Protein AF-B9SXI0-F1 (afdb_monomer)

Radius of gyration: 32.01 Å; Cα contacts (8 Å, |Δi|>4): 8; chains: 1; bounding box: 69×31×87 Å

InterPro domains:
  IPR025564 Cyanobacterial aminoacyl-tRNA synthetase, CAAD domain [PF14159] (14-90)
  IPR033344 Protein CURVATURE THYLAKOID 1 [PTHR33222] (12-92)

Secondary structure (DSSP, 8-state):
----SSSTTTSS--HHHHHHHHHHHHHHHHHHHHHHHHHHHHHT-TTHHHHHHHHHHHHHHHHIIIIIISTTHHHHHHHHHHHHHHHHS-----

Organism: Ricinus communis (NCBI:txid3988)

pLDDT: mean 77.02, std 14.58, range [46.66, 96.81]

Sequence (94 aa):
MEAAQGHWIINQFDSEDTYSVLFYGGSAVVALWLGSAVVGAIDSIPLIPKLMEVVGLGYSIWFTTRYLLFKENRDEFVTKVEELKQQVLGSSND

Mean predicted aligned error: 16.78 Å

Foldseek 3Di:
DDDDDPDPVVPPPPPVVVVVCCVVVVVVVVCVVVVVVVVVVVVVVPCVVVVVVVVVVVCVVCCCCVPVVPPPCPVVVVVVVVVVCCVVVDDPDD

Solvent-accessible surface area (backbone atoms only — not comparable to full-atom values): 5577 Å² total; per-residue (Å²): 143,88,89,82,86,74,68,68,78,71,65,69,65,47,61,74,61,49,50,48,52,50,49,56,52,48,49,51,52,51,50,52,51,51,50,49,52,51,52,52,53,49,67,72,40,83,55,54,67,58,48,50,50,51,49,49,52,50,47,50,54,49,46,42,45,63,67,71,63,45,72,65,52,64,62,55,46,48,50,50,49,48,50,48,46,50,65,72,67,41,82,89,81,127

Structure (mmCIF, N/CA/C/O backbone):
data_AF-B9SXI0-F1
#
_entry.id   AF-B9SXI0-F1
#
loop_
_atom_site.group_PDB
_atom_site.id
_atom_site.type_symbol
_atom_site.label_atom_id
_atom_site.label_alt_id
_atom_site.label_comp_id
_atom_site.label_asym_id
_atom_site.label_entity_id
_atom_site.label_seq_id
_atom_site.pdbx_PDB_ins_code
_atom_site.Cartn_x
_atom_site.Cartn_y
_atom_site.Cartn_z
_atom_site.occupancy
_atom_site.B_iso_or_equiv
_atom_site.auth_seq_id
_atom_site.auth_comp_id
_atom_site.auth_asym_id
_atom_site.auth_atom_id
_atom_site.pdbx_PDB_model_num
ATOM 1 N N . MET A 1 1 ? 50.908 20.759 -36.686 1.00 51.91 1 MET A N 1
ATOM 2 C CA . MET A 1 1 ? 50.388 21.023 -35.330 1.00 51.91 1 MET A CA 1
ATOM 3 C C . MET A 1 1 ? 48.883 20.815 -35.375 1.00 51.91 1 MET A C 1
ATOM 5 O O . MET A 1 1 ? 48.182 21.774 -35.629 1.00 51.91 1 MET A O 1
ATOM 9 N N . GLU A 1 2 ? 48.400 19.579 -35.226 1.00 59.22 2 GLU A N 1
ATOM 10 C CA . GLU A 1 2 ? 46.968 19.282 -35.032 1.00 59.22 2 GLU A CA 1
ATOM 11 C C . GLU A 1 2 ? 46.828 17.809 -34.604 1.00 59.22 2 GLU A C 1
ATOM 13 O O . GLU A 1 2 ? 46.841 16.917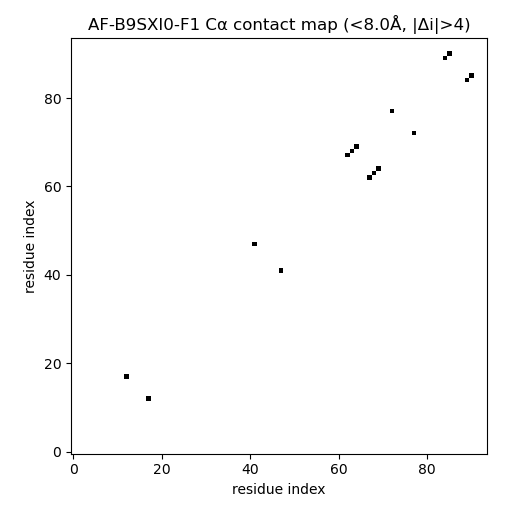 -35.443 1.00 59.22 2 GLU A O 1
ATOM 18 N N . ALA A 1 3 ? 46.844 17.529 -33.296 1.00 56.62 3 ALA A N 1
ATOM 19 C CA . ALA A 1 3 ? 46.621 16.175 -32.756 1.00 56.62 3 ALA A CA 1
ATOM 20 C C . ALA A 1 3 ? 46.293 16.179 -31.245 1.00 56.62 3 ALA A C 1
ATOM 22 O O . ALA A 1 3 ? 46.743 15.305 -30.512 1.00 56.62 3 ALA A O 1
ATOM 23 N N . ALA A 1 4 ? 45.556 17.177 -30.741 1.00 60.53 4 ALA A N 1
ATOM 24 C CA . ALA A 1 4 ? 45.281 17.298 -29.298 1.00 60.53 4 ALA A C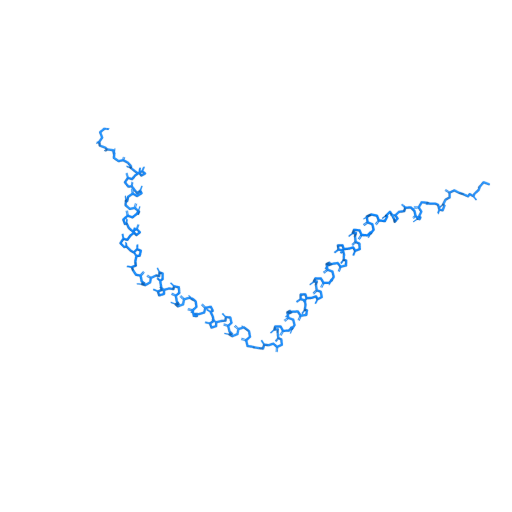A 1
ATOM 25 C C . ALA A 1 4 ? 43.822 17.647 -28.947 1.00 60.53 4 ALA A C 1
ATOM 27 O O . ALA A 1 4 ? 43.551 18.119 -27.851 1.00 60.53 4 ALA A O 1
ATOM 28 N N . GLN A 1 5 ? 42.871 17.429 -29.861 1.00 65.44 5 GLN A N 1
ATOM 29 C CA . GLN A 1 5 ? 41.464 17.836 -29.676 1.00 65.44 5 GLN A CA 1
ATOM 30 C C . GLN A 1 5 ? 40.474 16.651 -29.615 1.00 65.44 5 GLN A C 1
ATOM 32 O O . GLN A 1 5 ? 39.268 16.864 -29.626 1.00 65.44 5 GLN A O 1
ATOM 37 N N . GLY A 1 6 ? 40.960 15.402 -29.529 1.00 61.47 6 GLY A N 1
ATOM 38 C CA . GLY A 1 6 ? 40.119 14.189 -29.563 1.00 61.47 6 GLY A CA 1
ATOM 39 C C . GLY A 1 6 ? 40.145 13.301 -28.311 1.00 61.47 6 GLY A C 1
ATOM 40 O O . GLY A 1 6 ? 39.514 12.251 -28.313 1.00 61.47 6 GLY A O 1
ATOM 41 N N . HIS A 1 7 ? 40.872 13.673 -27.253 1.00 55.81 7 HIS A N 1
ATOM 42 C CA . HIS A 1 7 ? 41.064 12.802 -26.079 1.00 55.81 7 HIS A CA 1
ATOM 43 C C . HIS A 1 7 ? 40.021 13.023 -24.964 1.00 55.81 7 HIS A C 1
ATOM 45 O O . HIS A 1 7 ? 39.786 12.142 -24.150 1.00 55.81 7 HIS A O 1
ATOM 51 N N . TRP A 1 8 ? 39.357 14.180 -24.911 1.00 64.38 8 TRP A N 1
ATOM 52 C CA . TRP A 1 8 ? 38.428 14.506 -23.818 1.00 64.38 8 TRP A CA 1
ATOM 53 C C . TRP A 1 8 ? 37.051 13.837 -23.963 1.00 64.38 8 TRP A C 1
ATOM 55 O O . TRP A 1 8 ? 36.380 13.598 -22.966 1.00 64.38 8 TRP A O 1
ATOM 65 N N . ILE A 1 9 ? 36.645 13.484 -25.189 1.00 63.91 9 ILE A N 1
ATOM 66 C CA . ILE A 1 9 ? 35.326 12.886 -25.461 1.00 63.91 9 ILE A CA 1
ATOM 67 C C . ILE A 1 9 ? 35.249 11.444 -24.930 1.00 63.91 9 ILE A C 1
ATOM 69 O O . ILE A 1 9 ? 34.188 10.993 -24.510 1.00 63.91 9 ILE A O 1
ATOM 73 N N . ILE A 1 10 ? 36.380 10.732 -24.893 1.00 61.84 10 ILE A N 1
ATOM 74 C CA . ILE A 1 10 ? 36.446 9.338 -24.424 1.00 61.84 10 ILE A CA 1
ATOM 75 C C . ILE A 1 10 ? 36.650 9.205 -22.906 1.00 61.84 10 ILE A C 1
ATOM 77 O O . ILE A 1 10 ? 36.337 8.155 -22.359 1.00 61.84 10 ILE A O 1
ATOM 81 N N . ASN A 1 11 ? 37.117 10.253 -22.217 1.00 55.25 11 ASN A N 1
ATOM 82 C CA . ASN A 1 11 ? 37.380 10.231 -20.769 1.00 55.25 11 ASN A CA 1
ATOM 83 C C . ASN A 1 11 ? 36.202 10.760 -19.920 1.00 55.25 11 ASN A C 1
ATOM 85 O O . ASN A 1 11 ? 36.331 10.902 -18.711 1.00 55.25 11 ASN A O 1
ATOM 89 N N . GLN A 1 12 ? 35.067 11.098 -20.547 1.00 59.25 12 GLN A N 1
ATOM 90 C CA . GLN A 1 12 ? 33.855 11.581 -19.866 1.00 59.25 12 GLN A CA 1
ATOM 91 C C . GLN A 1 12 ? 32.990 10.436 -19.310 1.00 59.25 12 GLN A C 1
ATOM 93 O O . GLN A 1 12 ? 32.213 10.647 -18.379 1.00 59.25 12 GLN A O 1
ATOM 98 N N . PHE A 1 13 ? 33.128 9.230 -19.863 1.00 58.41 13 PHE A N 1
ATOM 99 C CA . PHE A 1 13 ? 32.478 8.014 -19.375 1.00 58.41 13 PHE A CA 1
ATOM 100 C C . PHE A 1 13 ? 33.371 7.330 -18.346 1.00 58.41 13 PHE A C 1
ATOM 102 O O . PHE A 1 13 ? 33.772 6.179 -18.533 1.00 58.41 13 PHE A O 1
ATOM 109 N N . ASP A 1 14 ? 33.725 8.051 -17.279 1.00 64.50 14 ASP A N 1
ATOM 110 C CA . ASP A 1 14 ? 34.324 7.373 -16.143 1.00 64.50 14 ASP A CA 1
ATOM 111 C C . ASP A 1 14 ? 33.321 6.317 -15.670 1.00 64.50 14 ASP A C 1
ATOM 113 O O . ASP A 1 14 ? 32.104 6.548 -15.566 1.00 64.50 14 ASP A O 1
ATOM 117 N N . SER A 1 15 ? 33.831 5.101 -15.558 1.00 63.91 15 SER A N 1
ATOM 118 C CA . SER A 1 15 ? 33.028 3.898 -15.418 1.00 63.91 15 SER A CA 1
ATOM 119 C C . SER A 1 15 ? 32.161 3.992 -14.165 1.00 63.91 15 SER A C 1
ATOM 121 O O . SER A 1 15 ? 30.977 3.678 -14.205 1.00 63.91 15 SER A O 1
ATOM 123 N N . GLU A 1 16 ? 32.711 4.516 -13.076 1.00 68.38 16 GLU A N 1
ATOM 124 C CA . GLU A 1 16 ? 32.057 4.584 -11.767 1.00 68.38 16 GLU A CA 1
ATOM 125 C C . GLU A 1 16 ? 30.741 5.386 -11.776 1.00 68.38 16 GLU A C 1
ATOM 127 O O . GLU A 1 16 ? 29.717 4.897 -11.283 1.00 68.38 16 GLU A O 1
ATOM 132 N N . ASP A 1 17 ? 30.712 6.555 -12.419 1.00 76.94 17 ASP A N 1
ATOM 133 C CA . ASP A 1 17 ? 29.509 7.394 -12.498 1.00 76.94 17 ASP A CA 1
ATOM 134 C C . ASP A 1 17 ? 28.529 6.896 -13.564 1.00 76.94 17 ASP A C 1
ATOM 136 O O . ASP A 1 17 ? 27.314 6.863 -13.350 1.00 76.94 17 ASP A O 1
ATOM 140 N N . THR A 1 18 ? 29.051 6.443 -14.707 1.00 77.38 18 THR A N 1
ATOM 141 C CA . THR A 1 18 ? 28.224 5.933 -15.809 1.00 77.38 18 THR A CA 1
ATOM 142 C C . THR A 1 18 ? 27.507 4.644 -15.403 1.00 77.38 18 THR A C 1
ATOM 144 O O . THR A 1 18 ? 26.309 4.501 -15.658 1.00 77.38 18 THR A O 1
ATOM 147 N N . TYR A 1 19 ? 28.199 3.725 -14.717 1.00 81.44 19 TYR A N 1
ATOM 148 C CA . TYR A 1 19 ? 27.599 2.507 -14.171 1.00 81.44 19 TYR A CA 1
ATOM 149 C C . TYR A 1 19 ? 26.580 2.826 -13.084 1.00 81.44 19 TYR A C 1
ATOM 151 O O . TYR A 1 19 ? 25.513 2.217 -13.076 1.00 81.44 19 TYR A O 1
ATOM 159 N N . SER A 1 20 ? 26.852 3.802 -12.215 1.00 84.94 20 SER A N 1
ATOM 160 C CA . SER A 1 20 ? 25.896 4.227 -11.190 1.00 84.94 20 SER A CA 1
ATOM 161 C C . SER A 1 20 ? 24.612 4.772 -11.819 1.00 84.94 20 SER A C 1
ATOM 163 O O . SER A 1 20 ? 23.519 4.330 -11.470 1.00 84.94 20 SER A O 1
ATOM 165 N N . VAL A 1 21 ? 24.714 5.663 -12.807 1.00 86.94 21 VAL A N 1
ATOM 166 C CA . VAL A 1 21 ? 23.545 6.227 -13.500 1.00 86.94 21 VAL A CA 1
ATOM 167 C C . VAL A 1 21 ? 22.785 5.162 -14.290 1.00 86.94 21 VAL A C 1
ATOM 169 O O . VAL A 1 21 ? 21.556 5.143 -14.240 1.00 86.94 21 VAL A O 1
ATOM 172 N N . LEU A 1 22 ? 23.470 4.236 -14.970 1.00 89.31 22 LEU A N 1
ATOM 173 C CA . LEU A 1 22 ? 22.804 3.108 -15.631 1.00 89.31 22 LEU A CA 1
ATOM 174 C C . LEU A 1 22 ? 22.125 2.172 -14.631 1.00 89.31 22 LEU A C 1
ATOM 176 O O . LEU A 1 22 ? 21.045 1.662 -14.915 1.00 89.31 22 LEU A O 1
ATOM 180 N N . PHE A 1 23 ? 22.735 1.938 -13.472 1.00 92.31 23 PHE A N 1
ATOM 181 C CA . PHE A 1 23 ? 22.187 1.056 -12.452 1.00 92.31 23 PHE A CA 1
ATOM 182 C C . PHE A 1 23 ? 20.953 1.671 -11.785 1.00 92.31 23 PHE A C 1
ATOM 184 O O . PHE A 1 23 ? 19.904 1.031 -11.715 1.00 92.31 23 PHE A O 1
ATOM 191 N N . TYR A 1 24 ? 21.025 2.933 -11.357 1.00 90.94 24 TYR A N 1
ATOM 192 C CA . TYR A 1 24 ? 19.879 3.654 -10.793 1.00 90.94 24 TYR A CA 1
ATOM 193 C C . TYR A 1 24 ? 18.793 3.931 -11.840 1.00 90.94 24 TYR A C 1
ATOM 195 O O . TYR A 1 24 ? 17.611 3.728 -11.573 1.00 90.94 24 TYR A O 1
ATOM 203 N N . GLY A 1 25 ? 19.171 4.325 -13.056 1.00 93.69 25 GLY A N 1
ATOM 204 C CA . GLY A 1 25 ? 18.233 4.527 -14.159 1.00 93.69 25 GLY A CA 1
ATOM 205 C C . GLY A 1 25 ? 17.559 3.224 -14.592 1.00 93.69 25 GLY A C 1
ATOM 206 O O . GLY A 1 25 ? 16.338 3.162 -14.718 1.00 93.69 25 GLY A O 1
ATOM 207 N N . GLY A 1 26 ? 18.335 2.153 -14.755 1.00 95.25 26 GLY A N 1
ATOM 208 C CA . GLY A 1 26 ? 17.836 0.828 -15.117 1.00 95.25 26 GLY A CA 1
ATOM 209 C C . GLY A 1 26 ? 16.943 0.229 -14.033 1.00 95.25 26 GLY A C 1
ATOM 210 O O . GLY A 1 26 ? 15.859 -0.264 -14.337 1.00 95.25 26 GLY A O 1
ATOM 211 N N . SER A 1 27 ? 17.338 0.330 -12.761 1.00 94.00 27 SER A N 1
ATOM 212 C CA . SER A 1 27 ? 16.510 -0.132 -11.639 1.00 94.00 27 SER A CA 1
ATOM 213 C C . SER A 1 27 ? 15.204 0.648 -11.514 1.00 94.00 27 SER A C 1
ATOM 215 O O . SER A 1 27 ? 14.172 0.030 -11.265 1.00 94.00 27 SER A O 1
ATOM 217 N N . ALA A 1 28 ? 15.199 1.961 -11.767 1.00 96.06 28 ALA A N 1
ATOM 218 C CA . ALA A 1 28 ? 13.968 2.747 -11.808 1.00 96.06 28 ALA A CA 1
ATOM 219 C C . ALA A 1 28 ? 13.013 2.253 -12.909 1.00 96.06 28 ALA A C 1
ATOM 221 O O . ALA A 1 28 ? 11.824 2.064 -12.654 1.00 96.06 28 ALA A O 1
ATOM 222 N N . VAL A 1 29 ? 13.524 1.967 -14.111 1.00 96.81 29 VAL A N 1
ATOM 223 C CA . VAL A 1 29 ? 12.718 1.419 -15.216 1.00 96.81 29 VAL A CA 1
ATOM 224 C C . VAL A 1 29 ? 12.181 0.025 -14.883 1.00 96.81 29 VAL A C 1
ATOM 226 O O . VAL A 1 29 ? 11.000 -0.244 -15.100 1.00 96.81 29 VAL A O 1
ATOM 229 N N . VAL A 1 30 ? 13.010 -0.854 -14.313 1.00 96.69 30 VAL A N 1
ATOM 230 C CA . VAL A 1 30 ? 12.588 -2.201 -13.897 1.00 96.69 30 VAL A CA 1
ATOM 231 C C . VAL A 1 30 ? 11.536 -2.132 -12.789 1.00 96.69 30 VAL A C 1
ATOM 233 O O . VAL A 1 30 ? 10.549 -2.861 -12.851 1.00 96.69 30 VAL A O 1
ATOM 236 N N . ALA A 1 31 ? 11.697 -1.240 -11.810 1.00 96.69 31 ALA A N 1
ATOM 237 C CA . ALA A 1 31 ? 10.720 -1.0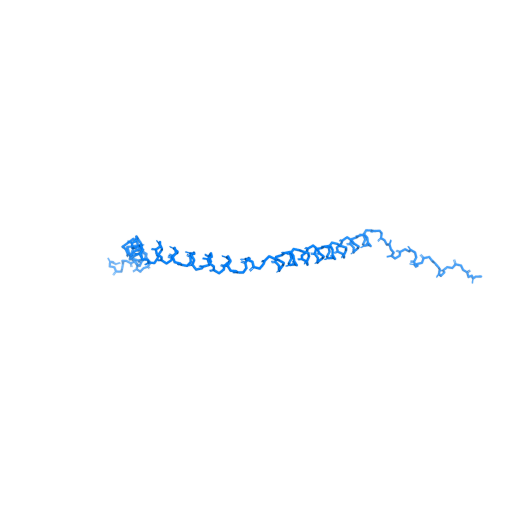30 -10.746 1.00 96.69 31 ALA A CA 1
ATOM 238 C C . ALA A 1 31 ? 9.379 -0.531 -11.299 1.00 96.69 31 ALA A C 1
ATOM 240 O O . ALA A 1 31 ? 8.329 -1.037 -10.906 1.00 96.69 31 ALA A O 1
ATOM 241 N N . LEU A 1 32 ? 9.405 0.408 -12.252 1.00 96.50 32 LEU A N 1
ATOM 242 C CA . LEU A 1 32 ? 8.202 0.883 -12.936 1.00 96.50 32 LEU A CA 1
ATOM 243 C C . LEU A 1 32 ? 7.527 -0.230 -13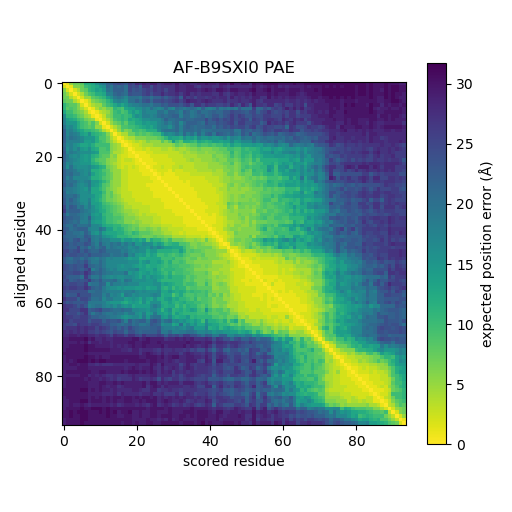.742 1.00 96.50 32 LEU A C 1
ATOM 245 O O . LEU A 1 32 ? 6.307 -0.376 -13.672 1.00 96.50 32 LEU A O 1
ATOM 249 N N . TRP A 1 33 ? 8.297 -1.036 -14.476 1.00 96.06 33 TRP A N 1
ATOM 250 C CA . TRP A 1 33 ? 7.767 -2.160 -15.248 1.00 96.06 33 TRP A CA 1
ATOM 251 C C . TRP A 1 33 ? 7.144 -3.229 -14.344 1.00 96.06 33 TRP A C 1
ATOM 253 O O . TRP A 1 33 ? 6.007 -3.642 -14.571 1.00 96.06 33 TRP A O 1
ATOM 263 N N . LEU A 1 34 ? 7.847 -3.622 -13.280 1.00 96.69 34 LEU A N 1
ATOM 264 C CA . LEU A 1 34 ? 7.368 -4.606 -12.314 1.00 96.69 34 LEU A CA 1
ATOM 265 C C . LEU A 1 34 ? 6.130 -4.097 -11.568 1.00 96.69 34 LEU A C 1
ATOM 267 O O . LEU A 1 34 ? 5.142 -4.817 -11.460 1.00 96.69 34 LEU A O 1
ATOM 271 N N . GLY A 1 35 ? 6.153 -2.845 -11.103 1.00 96.00 35 GLY A N 1
ATOM 272 C CA . GLY A 1 35 ? 5.003 -2.205 -10.469 1.00 96.00 35 GLY A CA 1
ATOM 273 C C . GLY A 1 35 ? 3.793 -2.164 -11.401 1.00 96.00 35 GLY A C 1
ATOM 274 O O . GLY A 1 35 ? 2.695 -2.538 -10.995 1.00 96.00 35 GLY A O 1
ATOM 275 N N . SER A 1 36 ? 4.000 -1.815 -12.673 1.00 93.56 36 SER A N 1
ATOM 276 C CA . SER A 1 36 ? 2.942 -1.820 -13.691 1.00 93.56 36 SER A CA 1
ATOM 277 C C . SER A 1 36 ? 2.382 -3.223 -13.935 1.00 93.56 36 SER A C 1
ATOM 279 O O . SER A 1 36 ? 1.168 -3.384 -14.036 1.00 93.56 36 SER A O 1
ATOM 281 N N . ALA A 1 37 ? 3.235 -4.252 -13.979 1.00 92.56 37 ALA A N 1
ATOM 282 C CA . ALA A 1 37 ? 2.809 -5.641 -14.137 1.00 92.56 37 ALA A CA 1
ATOM 283 C C . ALA A 1 37 ? 1.971 -6.131 -12.944 1.00 92.56 37 ALA A C 1
ATOM 285 O O . ALA A 1 37 ? 0.947 -6.782 -13.139 1.00 92.56 37 ALA A O 1
ATOM 286 N N . VAL A 1 38 ? 2.365 -5.783 -11.714 1.00 90.94 38 VAL A N 1
ATOM 287 C CA . VAL A 1 38 ? 1.609 -6.120 -10.497 1.00 90.94 38 VAL A CA 1
ATOM 288 C C . VAL A 1 38 ? 0.260 -5.406 -10.478 1.00 90.94 38 VAL A C 1
ATOM 290 O O . VAL A 1 38 ? -0.761 -6.048 -10.245 1.00 90.94 38 VAL A O 1
ATOM 293 N N . VAL A 1 39 ? 0.232 -4.101 -10.764 1.00 88.31 39 VAL A N 1
ATOM 294 C CA . VAL A 1 39 ? -1.018 -3.329 -10.841 1.00 88.31 39 VAL A CA 1
ATOM 295 C C . VAL A 1 39 ? -1.937 -3.895 -11.924 1.00 88.31 39 VAL A C 1
ATOM 297 O O . VAL A 1 39 ? -3.113 -4.114 -11.654 1.00 88.31 39 VAL A O 1
ATOM 300 N N . GLY A 1 40 ? -1.409 -4.219 -13.107 1.00 84.94 40 GLY A N 1
ATOM 301 C CA . GLY A 1 40 ? -2.181 -4.842 -14.185 1.00 84.94 40 GLY A CA 1
ATOM 302 C C . GLY A 1 40 ? -2.709 -6.237 -13.829 1.00 84.94 40 GLY A C 1
ATOM 303 O O . GLY A 1 40 ? -3.830 -6.587 -14.195 1.00 84.94 40 GLY A O 1
ATOM 304 N N . ALA A 1 41 ? -1.946 -7.029 -13.070 1.00 86.75 41 ALA A N 1
ATOM 305 C CA . ALA A 1 41 ? -2.399 -8.327 -12.572 1.00 86.75 41 ALA A CA 1
ATOM 306 C C . ALA A 1 41 ? -3.513 -8.189 -11.522 1.00 86.75 41 ALA A C 1
ATOM 308 O O . ALA A 1 41 ? -4.466 -8.965 -11.539 1.00 86.75 41 ALA A O 1
ATOM 309 N N . ILE A 1 42 ? -3.423 -7.195 -10.633 1.00 83.31 42 ILE A N 1
ATOM 310 C CA . ILE A 1 42 ? -4.473 -6.887 -9.653 1.00 83.31 42 ILE A CA 1
ATOM 311 C C . ILE A 1 42 ? -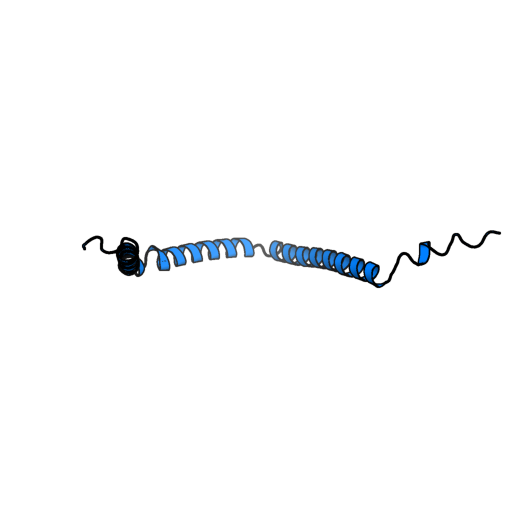5.740 -6.391 -10.359 1.00 83.31 42 ILE A C 1
ATOM 313 O O . ILE A 1 42 ? -6.826 -6.859 -10.030 1.00 83.31 42 ILE A O 1
ATOM 317 N N . ASP A 1 43 ? -5.607 -5.504 -11.348 1.00 80.38 43 ASP A N 1
ATOM 318 C CA . ASP A 1 43 ? -6.726 -5.002 -12.160 1.00 80.38 43 ASP A CA 1
ATOM 319 C C . ASP A 1 43 ? -7.423 -6.134 -12.938 1.00 80.38 43 ASP A C 1
ATOM 321 O O . ASP A 1 43 ? -8.648 -6.181 -13.043 1.00 80.38 43 ASP A O 1
ATOM 325 N N . SER A 1 44 ? -6.651 -7.134 -13.376 1.00 79.75 44 SER A N 1
ATOM 326 C CA . SER A 1 44 ? -7.175 -8.346 -14.021 1.00 79.75 44 SER A CA 1
ATOM 327 C C . SER A 1 44 ? -7.945 -9.272 -13.067 1.00 79.75 44 SER A C 1
ATOM 329 O O . SER A 1 44 ? -8.639 -10.180 -13.529 1.00 79.75 44 SER A O 1
ATOM 331 N N . ILE A 1 45 ? -7.842 -9.073 -11.745 1.00 78.19 45 ILE A N 1
ATOM 332 C CA . ILE A 1 45 ? -8.585 -9.826 -10.728 1.00 78.19 45 ILE A CA 1
ATOM 333 C C . ILE A 1 45 ? -9.680 -8.910 -10.149 1.00 78.19 45 ILE A C 1
ATOM 335 O O . ILE A 1 45 ? -9.481 -8.264 -9.115 1.00 78.19 45 ILE A O 1
ATOM 339 N N . PRO A 1 46 ? -10.896 -8.910 -10.729 1.00 72.94 46 PRO A N 1
ATOM 340 C CA . PRO A 1 46 ? -11.988 -8.004 -10.347 1.00 72.94 46 PRO A CA 1
ATOM 341 C C . PRO A 1 46 ? -12.539 -8.220 -8.923 1.00 72.94 46 PRO A C 1
ATOM 343 O O . PRO A 1 46 ? -13.476 -7.546 -8.497 1.00 72.94 46 PRO A O 1
ATOM 346 N N . LEU A 1 47 ? -11.986 -9.174 -8.171 1.00 79.06 47 LEU A N 1
ATOM 347 C CA . LEU A 1 47 ? -12.400 -9.517 -6.814 1.00 79.06 47 LEU A CA 1
ATOM 348 C C . LEU A 1 47 ? -11.599 -8.776 -5.735 1.00 79.06 47 LEU A C 1
ATOM 350 O O . LEU A 1 47 ? -12.126 -8.592 -4.642 1.00 79.06 47 LEU A O 1
ATOM 354 N N . ILE A 1 48 ? -10.374 -8.312 -6.017 1.00 83.19 48 ILE A N 1
ATOM 355 C CA . ILE A 1 48 ? -9.517 -7.633 -5.024 1.00 83.19 48 ILE A CA 1
ATOM 356 C C . ILE A 1 48 ? -10.193 -6.381 -4.428 1.00 83.19 48 ILE A C 1
ATOM 358 O O . ILE A 1 48 ? -10.201 -6.265 -3.201 1.00 83.19 48 ILE A O 1
ATOM 362 N N . PRO A 1 49 ? -10.819 -5.480 -5.219 1.00 81.31 49 PRO A N 1
ATOM 363 C CA . PRO A 1 49 ? -11.466 -4.289 -4.666 1.00 81.31 49 PRO A CA 1
ATOM 364 C C . PRO A 1 49 ? -12.622 -4.639 -3.724 1.00 81.31 49 PRO A C 1
ATOM 366 O O . PRO A 1 49 ? -12.717 -4.095 -2.628 1.00 81.31 49 PRO A O 1
ATOM 369 N N . LYS A 1 50 ? -13.454 -5.615 -4.108 1.00 82.88 50 LYS A N 1
ATOM 370 C CA . LYS A 1 50 ? -14.577 -6.081 -3.281 1.00 82.88 50 LYS A CA 1
ATOM 371 C C . LYS A 1 50 ? -14.110 -6.803 -2.021 1.00 82.88 50 LYS A C 1
ATOM 373 O O . LYS A 1 50 ? -14.728 -6.663 -0.973 1.00 82.88 50 LYS A O 1
ATOM 378 N N . LEU A 1 51 ? -13.021 -7.567 -2.101 1.00 88.12 51 LEU A N 1
ATOM 379 C CA . LEU A 1 51 ? -12.424 -8.210 -0.933 1.00 88.12 51 LEU A CA 1
ATOM 380 C C . LEU A 1 51 ? -11.856 -7.170 0.034 1.00 88.12 51 LEU A C 1
ATOM 382 O O . LEU A 1 51 ? -12.108 -7.280 1.226 1.00 88.12 51 LEU A O 1
ATOM 386 N N . MET A 1 52 ? -11.158 -6.143 -0.456 1.00 87.94 52 MET A N 1
ATOM 387 C CA . MET A 1 52 ? -10.671 -5.036 0.378 1.00 87.94 52 MET A CA 1
ATOM 388 C C . MET A 1 52 ? -11.818 -4.253 1.025 1.00 87.94 52 MET A C 1
ATOM 390 O O . MET A 1 52 ? -11.715 -3.887 2.193 1.00 87.94 52 MET A O 1
ATOM 394 N N . GLU A 1 53 ? -12.926 -4.046 0.311 1.00 89.38 53 GLU A N 1
ATOM 395 C CA . GLU A 1 53 ? -14.136 -3.423 0.857 1.00 89.38 53 GLU A CA 1
ATOM 396 C C . GLU A 1 53 ? -14.749 -4.273 1.983 1.00 89.38 53 GLU A C 1
ATOM 398 O O . GLU A 1 53 ? -14.987 -3.770 3.079 1.00 89.38 53 GLU A O 1
ATOM 403 N N . VAL A 1 54 ? -14.926 -5.582 1.768 1.00 94.81 54 VAL A N 1
ATOM 404 C CA . VAL A 1 54 ? -15.462 -6.507 2.785 1.00 94.81 54 VAL A CA 1
ATOM 405 C C . VAL A 1 54 ? -14.509 -6.666 3.971 1.00 94.81 54 VAL A C 1
ATOM 407 O O . VAL A 1 54 ? -14.963 -6.708 5.112 1.00 94.81 54 VAL A O 1
ATOM 410 N N . VAL A 1 55 ? -13.198 -6.726 3.734 1.00 94.25 55 VAL A N 1
ATOM 411 C CA . VAL A 1 55 ? -12.176 -6.774 4.790 1.00 94.25 55 VAL A CA 1
ATOM 412 C C . VAL A 1 55 ? -12.173 -5.475 5.587 1.00 94.25 55 VAL A C 1
ATOM 414 O O . VAL A 1 55 ? -12.144 -5.529 6.812 1.00 94.25 55 VAL A O 1
ATOM 417 N N . GLY A 1 56 ? -12.263 -4.320 4.924 1.00 93.31 56 GLY A N 1
ATOM 418 C CA . GLY A 1 56 ? -12.371 -3.015 5.572 1.00 93.31 56 GLY A CA 1
ATOM 419 C C . GLY A 1 56 ? -13.619 -2.919 6.445 1.00 93.31 56 GLY A C 1
ATOM 420 O O . GLY A 1 56 ? -13.515 -2.597 7.624 1.00 93.31 56 GLY A O 1
ATOM 421 N N . LEU A 1 57 ? -14.784 -3.296 5.911 1.00 94.81 57 LEU A N 1
ATOM 422 C CA . LEU A 1 57 ? -16.040 -3.334 6.666 1.00 94.81 57 LEU A CA 1
ATOM 423 C C . LEU A 1 57 ? -15.985 -4.334 7.827 1.00 94.81 57 LEU A C 1
ATOM 425 O O . LEU A 1 57 ? -16.381 -4.005 8.944 1.00 94.81 57 LEU A O 1
ATOM 429 N N . GLY A 1 58 ? -15.452 -5.533 7.594 1.00 95.00 58 GLY A N 1
ATOM 430 C CA . GLY A 1 58 ? -15.267 -6.553 8.622 1.00 95.00 58 GLY A CA 1
ATOM 431 C C . GLY A 1 58 ? -14.335 -6.084 9.737 1.00 95.00 58 GLY A C 1
ATOM 432 O O . GLY A 1 58 ? -14.657 -6.245 10.913 1.00 95.00 58 GLY A O 1
ATOM 433 N N . TYR A 1 59 ? -13.222 -5.438 9.385 1.00 92.81 59 TYR A N 1
ATOM 434 C CA . TYR A 1 59 ? -12.277 -4.883 10.347 1.00 92.81 59 TYR A CA 1
ATOM 435 C C . TYR A 1 59 ? -12.868 -3.696 11.099 1.00 92.81 59 TYR A C 1
ATOM 437 O O . TYR A 1 59 ? -12.701 -3.630 12.307 1.00 92.81 59 TYR A O 1
ATOM 445 N N . SER A 1 60 ? -13.611 -2.799 10.445 1.00 93.44 60 SER A N 1
ATOM 446 C CA . SER A 1 60 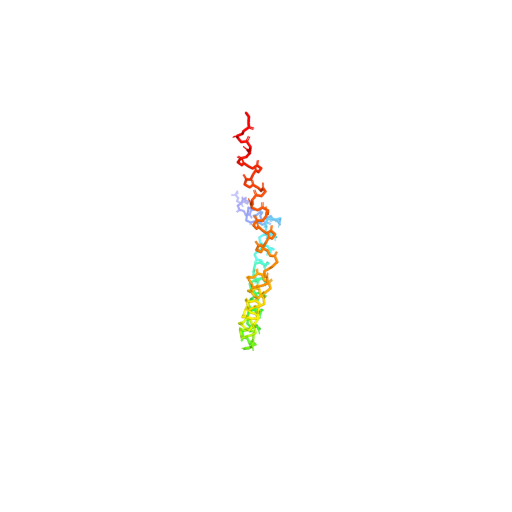? -14.324 -1.715 11.126 1.00 93.44 60 SER A CA 1
ATOM 447 C C . SER A 1 60 ? -15.349 -2.256 12.121 1.00 93.44 60 SER A C 1
ATOM 449 O O . SER A 1 60 ? -15.362 -1.818 13.266 1.00 93.44 60 SER A O 1
ATOM 451 N N . ILE A 1 61 ? -16.160 -3.250 11.741 1.00 93.19 61 ILE A N 1
ATOM 452 C CA . ILE A 1 61 ? -17.151 -3.867 12.638 1.00 93.19 61 ILE A CA 1
ATOM 453 C C . ILE A 1 61 ? -16.462 -4.593 13.802 1.00 93.19 61 ILE A C 1
ATOM 455 O O . ILE A 1 61 ? -16.871 -4.427 14.954 1.00 93.19 61 ILE A O 1
ATOM 459 N N . TRP A 1 62 ? -15.407 -5.367 13.533 1.00 88.25 62 TRP A N 1
ATOM 460 C CA . TRP A 1 62 ? -14.624 -6.052 14.563 1.00 88.25 62 TRP A CA 1
ATOM 461 C C . TRP A 1 62 ? -13.919 -5.059 15.487 1.00 88.25 62 TRP A C 1
ATOM 463 O O . TRP A 1 62 ? -14.002 -5.210 16.699 1.00 88.25 62 TRP A O 1
ATOM 473 N N . PHE A 1 63 ? -13.304 -4.009 14.941 1.00 87.50 63 PHE A N 1
ATOM 474 C CA . PHE A 1 63 ? -12.621 -2.955 15.685 1.00 87.50 63 PHE A CA 1
ATOM 475 C C . PHE A 1 63 ? -13.600 -2.195 16.576 1.00 87.50 63 PHE A C 1
ATOM 477 O O . PHE A 1 63 ? -13.386 -2.067 17.777 1.00 87.50 63 PHE A O 1
ATOM 484 N N . THR A 1 64 ? -14.723 -1.747 16.022 1.00 89.38 64 THR A N 1
ATOM 485 C CA . THR A 1 64 ? -15.758 -1.058 16.791 1.00 89.38 64 THR A CA 1
ATOM 486 C C . THR A 1 64 ? -16.333 -1.970 17.864 1.00 89.38 64 THR A C 1
ATOM 488 O O . THR A 1 64 ? -16.467 -1.562 19.013 1.00 89.38 64 THR A O 1
ATOM 491 N N . THR A 1 65 ? -16.612 -3.232 17.555 1.00 83.44 65 THR A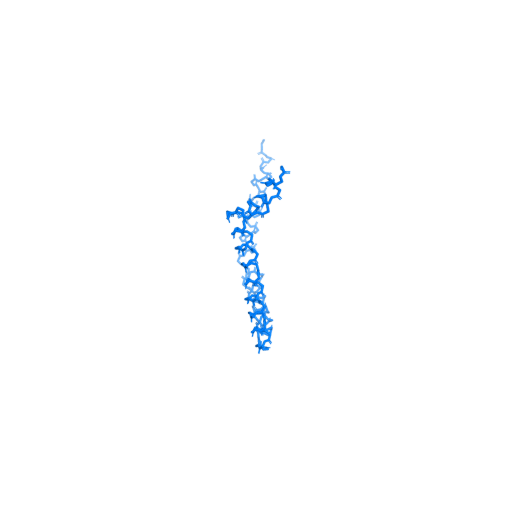 N 1
ATOM 492 C CA . THR A 1 65 ? -17.160 -4.143 18.563 1.00 83.44 65 THR A CA 1
ATOM 493 C C . THR A 1 65 ? -16.133 -4.447 19.652 1.00 83.44 65 THR A C 1
ATOM 495 O O . THR A 1 65 ? -16.431 -4.309 20.834 1.00 83.44 65 THR A O 1
ATOM 498 N N . ARG A 1 66 ? -14.904 -4.800 19.274 1.00 78.50 66 ARG A N 1
ATOM 499 C CA . ARG A 1 66 ? -13.838 -5.223 20.186 1.00 78.50 66 ARG A CA 1
ATOM 500 C C . ARG A 1 66 ? -13.244 -4.078 21.008 1.00 78.50 66 ARG A C 1
ATOM 502 O O . ARG A 1 66 ? -12.901 -4.318 22.157 1.00 78.50 66 ARG A O 1
ATOM 509 N N . TYR A 1 67 ? -13.128 -2.875 20.446 1.00 73.69 67 TYR A N 1
ATOM 510 C CA . TYR A 1 67 ? -12.462 -1.734 21.088 1.00 73.69 67 TYR A CA 1
ATOM 511 C C . TYR A 1 67 ? -13.418 -0.608 21.516 1.00 73.69 67 TYR A C 1
ATOM 513 O O . TYR A 1 67 ? -13.109 0.089 22.479 1.00 73.69 67 TYR A O 1
ATOM 521 N N . LEU A 1 68 ? -14.566 -0.407 20.845 1.00 73.00 68 LEU A N 1
ATOM 522 C CA . LEU A 1 68 ? -15.533 0.654 21.198 1.00 73.00 68 LEU A CA 1
ATOM 523 C C . LEU A 1 68 ? -16.745 0.142 22.002 1.00 73.00 68 LEU A C 1
ATOM 525 O O . LEU A 1 68 ? -17.241 0.875 22.860 1.00 73.00 68 LEU A O 1
ATOM 529 N N . LEU A 1 69 ? -17.234 -1.081 21.746 1.00 64.50 69 LEU A N 1
ATOM 530 C CA . LEU A 1 69 ? -18.415 -1.654 22.422 1.00 64.50 69 LEU A CA 1
ATOM 531 C C . LEU A 1 69 ? -18.060 -2.597 23.579 1.00 64.50 69 LEU A C 1
ATOM 533 O O . LEU A 1 69 ? -18.762 -2.598 24.592 1.00 64.50 69 LEU A O 1
ATOM 537 N N . PHE A 1 70 ? -16.966 -3.358 23.480 1.00 57.00 70 PHE A N 1
ATOM 538 C CA . PHE A 1 70 ? -16.410 -4.089 24.618 1.00 57.00 70 PHE A CA 1
ATOM 539 C C . PHE A 1 70 ? -15.719 -3.107 25.567 1.00 57.00 70 PHE A C 1
ATOM 541 O O . PHE A 1 70 ? -14.552 -2.742 25.457 1.00 57.00 70 PHE A O 1
ATOM 548 N N . LYS A 1 71 ? -16.550 -2.665 26.501 1.00 50.47 71 LYS A N 1
ATOM 549 C CA . LYS A 1 71 ? -16.328 -1.881 27.708 1.00 50.47 71 LYS A CA 1
ATOM 550 C C . LYS A 1 71 ? -15.317 -2.550 28.665 1.00 50.47 71 LYS A C 1
ATOM 552 O O . LYS A 1 71 ? -15.665 -2.837 29.797 1.00 50.47 71 LYS A O 1
ATOM 557 N N . GLU A 1 72 ? -14.088 -2.813 28.231 1.00 51.44 72 GLU A N 1
ATOM 558 C CA . GLU A 1 72 ? -12.967 -3.114 29.147 1.00 51.44 72 GLU A CA 1
ATOM 559 C C . GLU A 1 72 ? -12.196 -1.830 29.491 1.00 51.44 72 GLU A C 1
ATOM 561 O O . GLU A 1 72 ? -11.723 -1.660 30.604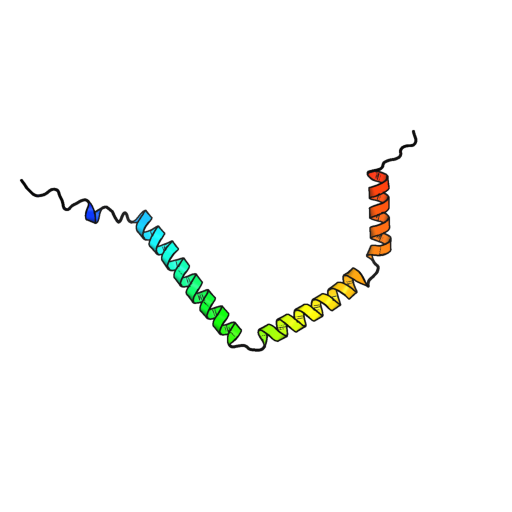 1.00 51.44 72 GLU A O 1
ATOM 566 N N . ASN A 1 73 ? -12.198 -0.833 28.598 1.00 52.53 73 ASN A N 1
ATOM 567 C CA . ASN A 1 73 ? -11.533 0.441 28.865 1.00 52.53 73 ASN A CA 1
ATOM 568 C C . ASN A 1 73 ? -12.409 1.492 29.554 1.00 52.53 73 ASN A C 1
ATOM 570 O O . ASN A 1 73 ? -11.869 2.499 29.965 1.00 52.53 73 ASN A O 1
ATOM 574 N N . ARG A 1 74 ? -13.736 1.374 29.697 1.00 55.91 74 ARG A N 1
ATOM 575 C CA . ARG A 1 74 ? -14.467 2.497 30.335 1.00 55.91 74 ARG A CA 1
ATOM 576 C C . ARG A 1 74 ? -14.149 2.634 31.816 1.00 55.91 74 ARG A C 1
ATOM 578 O O . ARG A 1 74 ? -14.005 3.760 32.263 1.00 55.91 74 ARG A O 1
ATOM 585 N N . ASP A 1 75 ? -13.996 1.527 32.526 1.00 58.34 75 ASP A N 1
ATOM 586 C CA . ASP A 1 75 ? -13.638 1.577 33.940 1.00 58.34 75 ASP A CA 1
ATOM 587 C C . ASP A 1 75 ? -12.110 1.709 34.093 1.00 58.34 75 ASP A C 1
ATOM 589 O O . ASP A 1 75 ? -11.648 2.607 34.786 1.00 58.34 75 ASP A O 1
ATOM 593 N N . GLU A 1 76 ? -11.303 0.958 33.330 1.00 58.53 76 GLU A N 1
ATOM 594 C CA . GLU A 1 76 ? -9.836 1.010 33.455 1.00 58.53 76 GLU A CA 1
ATOM 595 C C . GLU A 1 76 ? -9.201 2.296 32.881 1.00 58.53 76 GLU A C 1
ATOM 597 O O . GLU A 1 76 ? -8.245 2.831 33.444 1.00 58.53 76 GLU A O 1
ATOM 602 N N . PHE A 1 77 ? -9.740 2.853 31.790 1.00 63.62 77 PHE A N 1
ATOM 603 C CA . PHE A 1 77 ? -9.261 4.118 31.216 1.00 63.62 77 PHE A CA 1
ATOM 604 C C . PHE A 1 77 ? -9.713 5.317 32.047 1.00 63.62 77 PHE A C 1
ATOM 606 O O . PHE A 1 77 ? -8.939 6.254 32.200 1.00 63.62 77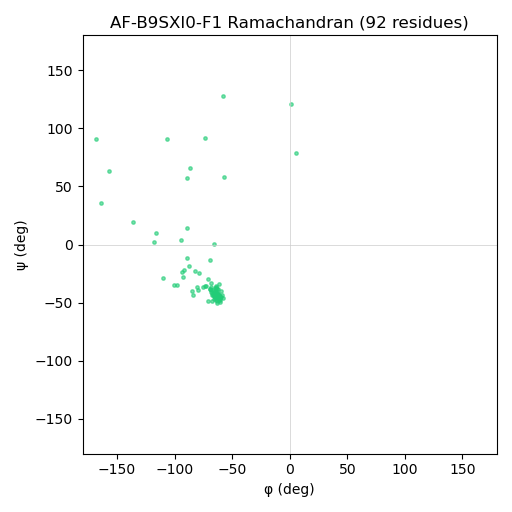 PHE A O 1
ATOM 613 N N . VAL A 1 78 ? -10.928 5.304 32.615 1.00 64.88 78 VAL A N 1
ATOM 614 C CA . VAL A 1 78 ? -11.368 6.371 33.532 1.00 64.88 78 VAL A CA 1
ATOM 615 C C . VAL A 1 78 ? -10.528 6.349 34.802 1.00 64.88 78 VAL A C 1
ATOM 617 O O . VAL A 1 78 ? -10.058 7.410 35.200 1.00 64.88 78 VAL A O 1
ATOM 620 N N . THR A 1 79 ? -10.234 5.174 35.367 1.00 67.38 79 THR A N 1
ATOM 621 C CA . THR A 1 79 ? -9.320 5.061 36.512 1.00 67.38 79 THR A CA 1
ATOM 622 C C . THR A 1 79 ? -7.914 5.549 36.169 1.00 67.38 79 THR A C 1
ATOM 624 O O . THR A 1 79 ? -7.375 6.360 36.912 1.00 67.38 79 THR A O 1
ATOM 627 N N . LYS A 1 80 ? -7.331 5.162 35.023 1.00 71.19 80 LYS A N 1
ATOM 628 C CA . LYS A 1 80 ? -6.006 5.665 34.608 1.00 71.19 80 LYS A CA 1
ATOM 629 C C . LYS A 1 80 ? -6.008 7.170 34.341 1.00 71.19 80 LYS A C 1
ATOM 631 O O . LYS A 1 80 ? -5.035 7.842 34.661 1.00 71.19 80 LYS A O 1
ATOM 636 N N . VAL A 1 81 ? -7.080 7.723 33.773 1.00 77.12 81 VAL A N 1
ATOM 637 C CA . VAL A 1 81 ? -7.223 9.172 33.558 1.00 77.12 81 VAL A CA 1
ATOM 638 C C . VAL A 1 81 ? -7.403 9.907 34.885 1.00 77.12 81 VAL A C 1
ATOM 640 O O . VAL A 1 81 ? -6.828 10.978 35.044 1.00 77.12 81 VAL A O 1
ATOM 643 N N . GLU A 1 82 ? -8.145 9.361 35.850 1.00 74.12 82 GLU A N 1
ATOM 644 C CA . GLU A 1 82 ? -8.253 9.929 37.197 1.00 74.12 82 GLU A CA 1
ATOM 645 C C . GLU A 1 82 ? -6.946 9.835 37.979 1.00 74.12 82 GLU A C 1
ATOM 647 O O . GLU A 1 82 ? -6.553 10.835 38.571 1.00 74.12 82 GLU A O 1
ATOM 652 N N . GLU A 1 83 ? -6.237 8.705 37.934 1.00 78.56 83 GLU A N 1
ATOM 653 C CA . GLU A 1 83 ? -4.905 8.559 38.529 1.00 78.56 83 GLU A CA 1
ATOM 654 C C . GLU A 1 83 ? -3.914 9.534 37.899 1.00 78.56 83 GLU A C 1
ATOM 656 O O . GLU A 1 83 ? -3.240 10.261 38.620 1.00 78.56 83 GLU A O 1
ATOM 661 N N . LEU A 1 84 ? -3.862 9.630 36.566 1.00 79.62 84 LEU A N 1
ATOM 662 C CA . LEU A 1 84 ? -3.010 10.600 35.875 1.00 79.62 84 LEU A CA 1
ATOM 663 C C . LEU A 1 84 ? -3.424 12.037 36.196 1.00 79.62 84 LEU A C 1
ATOM 665 O O . LEU A 1 84 ? -2.562 12.885 36.396 1.00 79.62 84 LEU A O 1
ATOM 669 N N . LYS A 1 85 ? -4.724 12.331 36.305 1.00 76.62 85 LYS A N 1
ATOM 670 C CA . LYS A 1 85 ? -5.215 13.649 36.722 1.00 76.62 85 LYS A CA 1
ATOM 671 C C . LYS A 1 85 ? -4.809 13.954 38.162 1.00 76.62 85 LYS A C 1
ATOM 673 O O . LYS A 1 85 ? -4.393 15.069 38.430 1.00 76.62 85 LYS A O 1
ATOM 678 N N . GLN A 1 86 ? -4.898 12.998 39.081 1.00 78.38 86 GLN A N 1
ATOM 679 C CA . GLN A 1 86 ? -4.449 13.152 40.468 1.00 78.38 86 GLN A CA 1
ATOM 680 C C . GLN A 1 86 ? -2.927 13.259 40.578 1.00 78.38 86 GLN A C 1
ATOM 682 O O . GLN A 1 86 ? -2.438 13.981 41.435 1.00 78.38 86 GLN A O 1
ATOM 687 N N . GLN A 1 87 ? -2.177 12.589 39.706 1.00 75.81 87 GLN A N 1
ATOM 688 C CA . GLN A 1 87 ? -0.717 12.599 39.709 1.00 75.81 87 GLN A CA 1
ATOM 689 C C . GLN A 1 87 ? -0.143 13.862 39.045 1.00 75.81 87 GLN A C 1
ATOM 691 O O . GLN A 1 87 ? 0.847 14.407 39.519 1.00 75.81 87 GLN A O 1
ATOM 696 N N . VAL A 1 88 ? -0.782 14.362 37.981 1.00 74.25 88 VAL A N 1
ATOM 697 C CA . VAL A 1 88 ? -0.370 15.577 37.253 1.00 74.25 88 VAL A CA 1
ATOM 698 C C . VAL A 1 88 ? -0.926 16.844 37.900 1.00 74.25 88 VAL A C 1
ATOM 700 O O . VAL A 1 88 ? -0.211 17.836 37.999 1.00 74.25 88 VAL A O 1
ATOM 703 N N . LEU A 1 89 ? -2.179 16.824 38.367 1.00 74.56 89 LEU A N 1
ATOM 704 C CA . LEU A 1 89 ? -2.777 17.934 39.125 1.00 74.56 89 LEU A CA 1
ATOM 705 C C . LEU A 1 89 ? -2.534 17.813 40.635 1.00 74.56 89 LEU A C 1
ATOM 707 O O . LEU A 1 89 ? -3.227 18.489 41.389 1.00 74.56 89 LEU A O 1
ATOM 711 N N . GLY A 1 90 ? -1.599 16.938 41.031 1.00 61.47 90 GLY A N 1
ATOM 712 C CA . GLY A 1 90 ? -1.079 16.672 42.374 1.00 61.47 90 GLY A CA 1
ATOM 713 C C . GLY A 1 90 ? -1.681 17.478 43.517 1.00 61.47 90 GLY A C 1
ATOM 714 O O . GLY A 1 90 ? -1.554 18.699 43.534 1.00 61.47 90 GLY A O 1
ATOM 715 N N . SER A 1 91 ? -2.263 16.754 44.483 1.00 59.22 91 SER A N 1
ATOM 716 C CA . SER A 1 91 ? -2.435 17.118 45.897 1.00 59.22 91 SER A CA 1
ATOM 717 C C . SER A 1 91 ? -1.994 18.539 46.249 1.00 59.22 91 SER A C 1
ATOM 719 O O . SER A 1 91 ? -0.933 18.757 46.825 1.00 59.22 91 SER A O 1
ATOM 721 N N . SER A 1 92 ? -2.838 19.511 45.927 1.00 56.78 92 SER A N 1
ATOM 722 C CA . SER A 1 92 ? -2.751 20.865 46.467 1.00 56.78 92 SER A CA 1
ATOM 723 C C . SER A 1 92 ? -3.512 20.865 47.785 1.00 56.78 92 SER A C 1
ATOM 725 O O . SER A 1 92 ? -4.594 21.423 47.877 1.00 56.78 92 SER A O 1
ATOM 727 N N . ASN A 1 93 ? -2.991 20.118 48.757 1.00 57.03 93 ASN A N 1
ATOM 728 C CA . ASN A 1 93 ? -3.391 20.155 50.162 1.00 57.03 93 ASN A CA 1
ATOM 729 C C . ASN A 1 93 ? -2.218 19.630 51.009 1.00 57.03 93 ASN A C 1
ATOM 731 O O . ASN A 1 93 ? -2.303 18.547 51.585 1.00 57.03 93 ASN A O 1
ATOM 735 N N . ASP A 1 94 ? -1.092 20.343 50.963 1.00 46.66 94 ASP A N 1
ATOM 736 C CA . ASP A 1 94 ? -0.512 21.050 52.119 1.00 46.66 94 ASP A CA 1
ATOM 737 C C . ASP A 1 94 ? 0.441 22.146 51.606 1.00 46.66 94 ASP A C 1
ATOM 739 O O . ASP A 1 94 ? 1.253 21.842 50.698 1.00 46.66 94 ASP A O 1
#